Protein AF-A0A075AX79-F1 (afdb_monomer_lite)

Foldseek 3Di:
DVVVQVVCVVVVHDFDADLQHGFADQDPNFGQVLQLVLLVLQLVLLVVLLVCLVPQFDPPDPCSVVSNVVSVVSNVVSVVSNVLRRDDDVVSVVVVRPPPPWDHADVRHHIPNSVVSNVVNVVSNVVSVVVSVVRVVVVVVVVVVD

InterPro domains:
  IPR007217 Per1-like [PF04080] (2-100)
  IPR007217 Per1-like [PTHR13148] (1-99)

Structure (mmCIF, N/CA/C/O backbone):
data_AF-A0A075AX79-F1
#
_entry.id   AF-A0A075AX79-F1
#
loop_
_atom_site.group_PDB
_atom_site.id
_atom_site.type_symbol
_atom_site.label_atom_id
_atom_site.label_alt_id
_atom_site.label_comp_id
_atom_site.label_asym_id
_atom_site.label_entity_id
_atom_site.label_seq_id
_atom_site.pdbx_PDB_ins_code
_atom_site.Cartn_x
_atom_site.Cartn_y
_atom_site.Cartn_z
_atom_site.occupancy
_atom_site.B_iso_or_equiv
_atom_site.auth_seq_id
_atom_site.auth_comp_id
_atom_site.auth_asym_id
_atom_site.auth_atom_id
_atom_site.pdbx_PDB_model_num
ATOM 1 N N . MET A 1 1 ? -10.995 7.492 25.724 1.00 56.94 1 MET A N 1
ATOM 2 C CA . MET A 1 1 ? -11.926 7.014 24.680 1.00 56.94 1 MET A CA 1
ATOM 3 C C . MET A 1 1 ? -12.339 5.570 24.896 1.00 56.94 1 MET A C 1
ATOM 5 O O . MET A 1 1 ? -13.528 5.327 25.015 1.00 56.94 1 MET 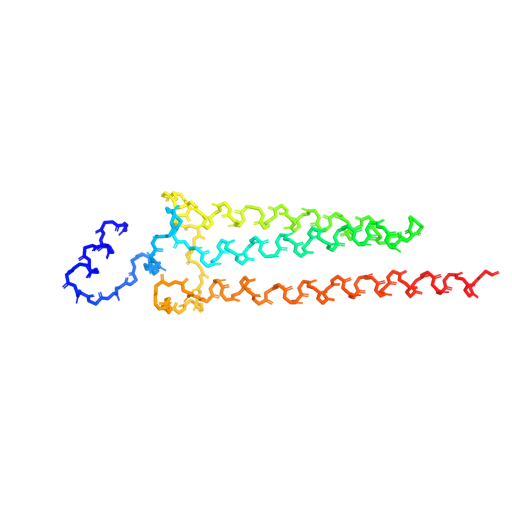A O 1
ATOM 9 N N . ILE A 1 2 ? -11.373 4.657 25.037 1.00 58.06 2 ILE A N 1
ATOM 10 C CA . ILE A 1 2 ? -11.558 3.198 25.177 1.00 58.06 2 ILE A CA 1
ATOM 11 C C . ILE A 1 2 ? -12.718 2.803 26.114 1.00 58.06 2 ILE A C 1
ATOM 13 O O . ILE A 1 2 ? -13.647 2.124 25.691 1.00 58.06 2 ILE A O 1
ATOM 17 N N . ASN A 1 3 ? -12.725 3.304 27.351 1.00 61.78 3 ASN A N 1
ATOM 18 C CA . ASN A 1 3 ? -13.752 2.934 28.334 1.00 61.78 3 ASN A CA 1
ATOM 19 C C . ASN A 1 3 ? -15.139 3.519 28.022 1.00 61.78 3 ASN A C 1
ATOM 21 O O . ASN A 1 3 ? -16.146 2.954 28.428 1.00 61.78 3 ASN A O 1
ATOM 25 N N . GLN A 1 4 ? -15.201 4.655 27.323 1.00 64.50 4 GLN A N 1
ATOM 26 C CA . GLN A 1 4 ? -16.463 5.326 27.004 1.00 64.50 4 GLN A CA 1
ATOM 27 C C . GLN A 1 4 ? -17.212 4.536 25.929 1.00 64.50 4 GLN A C 1
ATOM 29 O O . GLN A 1 4 ? -18.356 4.152 26.127 1.00 64.50 4 GLN A O 1
ATOM 34 N N . THR A 1 5 ? -16.503 4.185 24.854 1.00 66.25 5 THR A N 1
ATOM 35 C CA . THR A 1 5 ? -17.009 3.359 23.758 1.00 66.25 5 THR A CA 1
ATOM 36 C C . THR A 1 5 ? -17.556 2.019 24.235 1.00 66.25 5 THR A C 1
ATOM 38 O O . THR A 1 5 ? -18.654 1.629 23.849 1.00 66.25 5 THR A O 1
ATOM 41 N N . GLU A 1 6 ? -16.802 1.299 25.068 1.00 67.25 6 GLU A N 1
ATOM 42 C CA . GLU A 1 6 ? -17.253 0.005 25.586 1.00 67.25 6 GLU A CA 1
ATOM 43 C C . GLU A 1 6 ? -18.495 0.143 26.468 1.00 67.25 6 GLU A C 1
ATOM 45 O O . GLU A 1 6 ? -19.373 -0.720 26.436 1.00 67.25 6 GLU A O 1
ATOM 50 N N . ASN A 1 7 ? -18.590 1.228 27.237 1.00 70.50 7 ASN A N 1
ATOM 51 C CA . ASN A 1 7 ? -19.758 1.506 28.062 1.00 70.50 7 ASN A CA 1
ATOM 52 C C . ASN A 1 7 ? -20.982 1.857 27.210 1.00 70.50 7 ASN A C 1
ATOM 54 O O . ASN A 1 7 ? -22.064 1.354 27.496 1.00 70.50 7 ASN A O 1
ATOM 58 N N . ASP A 1 8 ? -20.817 2.630 26.136 1.00 74.44 8 ASP A N 1
ATOM 59 C CA . ASP A 1 8 ? -21.921 2.973 25.234 1.00 74.44 8 ASP A CA 1
ATOM 60 C C . ASP A 1 8 ? -22.440 1.761 24.467 1.00 74.44 8 ASP A C 1
ATOM 62 O O . ASP A 1 8 ? -23.652 1.578 24.358 1.00 74.44 8 ASP A O 1
ATOM 66 N N . LEU A 1 9 ? -21.535 0.889 24.008 1.00 72.19 9 LEU A N 1
ATOM 67 C CA . LEU A 1 9 ? -21.903 -0.384 23.386 1.00 72.19 9 LEU A CA 1
ATOM 68 C C . LEU A 1 9 ? -22.670 -1.284 24.363 1.00 72.19 9 LEU A C 1
ATOM 70 O O . LEU A 1 9 ? -23.660 -1.900 23.978 1.00 72.19 9 LEU A O 1
ATOM 74 N N . LYS A 1 10 ? -22.252 -1.339 25.635 1.00 76.56 10 LYS A N 1
ATOM 75 C CA . LYS A 1 10 ? -22.941 -2.119 26.680 1.00 76.56 10 LYS A CA 1
ATOM 76 C C . LYS A 1 10 ? -24.302 -1.540 27.061 1.00 76.56 10 LYS A C 1
ATOM 78 O O . LYS A 1 10 ? -25.205 -2.299 27.392 1.00 76.56 10 LYS A O 1
ATOM 83 N N . GLN A 1 11 ? -24.444 -0.217 27.040 1.00 80.38 11 GLN A N 1
ATOM 84 C CA . GLN A 1 11 ? -25.679 0.481 27.410 1.00 80.38 11 GLN A CA 1
ATOM 85 C C . GLN A 1 11 ? -26.647 0.668 26.232 1.00 80.38 11 GLN A C 1
ATOM 87 O O . GLN A 1 11 ? -27.728 1.216 26.423 1.00 80.38 11 GLN A O 1
ATOM 92 N N . ASN A 1 12 ? -26.289 0.187 25.035 1.00 75.19 12 ASN A N 1
ATOM 93 C CA . ASN A 1 12 ? -27.044 0.388 23.795 1.00 75.19 12 ASN A CA 1
ATOM 94 C C . ASN A 1 12 ? -27.284 1.881 23.483 1.00 75.19 12 ASN A C 1
ATOM 96 O O . ASN A 1 12 ? -28.308 2.265 22.912 1.00 75.19 12 ASN A O 1
ATOM 100 N N . ASN A 1 13 ? -26.331 2.727 23.886 1.00 78.56 13 ASN A N 1
ATOM 101 C CA . ASN A 1 13 ? -26.349 4.151 23.589 1.00 78.56 13 ASN A CA 1
ATOM 102 C C . ASN A 1 13 ? -25.998 4.379 22.118 1.00 78.56 13 ASN A C 1
ATOM 104 O O . ASN A 1 13 ? -25.312 3.581 21.473 1.00 78.56 13 ASN A O 1
ATOM 108 N N . ARG A 1 14 ? -26.442 5.518 21.581 1.00 76.88 14 ARG A N 1
ATOM 109 C CA . ARG A 1 14 ? -26.058 5.932 20.232 1.00 76.88 14 ARG A CA 1
ATOM 110 C C . ARG A 1 14 ? -24.539 6.099 20.170 1.00 76.88 14 ARG A C 1
ATOM 112 O O . ARG A 1 14 ? -23.941 6.734 21.030 1.00 76.88 14 ARG A O 1
ATOM 119 N N . ILE A 1 15 ? -23.921 5.540 19.136 1.00 78.88 15 ILE A N 1
ATOM 120 C CA . ILE A 1 15 ? -22.479 5.654 18.935 1.00 78.88 15 ILE A CA 1
ATOM 121 C C . ILE A 1 15 ? -22.151 7.075 18.477 1.00 78.88 15 ILE A C 1
ATOM 123 O O . ILE A 1 15 ? -22.667 7.547 17.462 1.00 78.88 15 ILE A O 1
ATOM 127 N N . HIS A 1 16 ? -21.282 7.741 19.232 1.00 74.25 16 HIS A N 1
ATOM 128 C CA . HIS A 1 16 ? -20.788 9.077 18.933 1.00 74.25 16 HIS A CA 1
ATOM 129 C C . HIS A 1 16 ? -19.314 9.035 18.532 1.00 74.25 16 HIS A C 1
ATOM 131 O O . HIS A 1 16 ? -18.553 8.162 18.952 1.00 74.25 16 HIS A O 1
ATOM 137 N N . GLN A 1 17 ? -18.914 10.010 17.722 1.00 74.81 17 GLN A N 1
ATOM 138 C CA . GLN A 1 17 ? -17.513 10.279 17.446 1.00 74.81 17 GLN A CA 1
ATOM 139 C C . GLN A 1 17 ? -16.893 10.921 18.692 1.00 74.81 17 GLN A C 1
ATOM 141 O O . GLN A 1 17 ? -17.377 11.943 19.183 1.00 74.81 17 GLN A O 1
ATOM 146 N N . TYR A 1 18 ? -15.825 10.328 19.214 1.00 71.19 18 TYR A N 1
ATOM 147 C CA . TYR A 1 18 ? -15.130 10.836 20.389 1.00 71.19 18 TYR A CA 1
ATOM 148 C C . TYR A 1 18 ? -13.865 11.543 19.950 1.00 71.19 18 TYR A C 1
ATOM 150 O O . TYR A 1 18 ? -12.997 10.927 19.344 1.00 71.19 18 TYR A O 1
ATOM 158 N N . PHE A 1 19 ? -13.767 12.841 20.245 1.00 69.62 19 PHE A N 1
ATOM 159 C CA . PHE A 1 19 ? -12.640 13.666 19.813 1.00 69.62 19 PHE A CA 1
ATOM 160 C C . PHE A 1 19 ? -12.312 13.433 18.321 1.00 69.62 19 PHE A C 1
ATOM 162 O O . PHE A 1 19 ? -11.200 13.086 17.981 1.00 69.62 19 PHE A O 1
ATOM 169 N N . GLY A 1 20 ? -13.283 13.493 17.410 1.00 67.62 20 GLY A N 1
ATOM 170 C CA . GLY A 1 20 ? -12.997 13.295 15.980 1.00 67.62 20 GLY A CA 1
ATOM 171 C C . GLY A 1 20 ? -12.641 11.862 15.542 1.00 67.62 20 GLY A C 1
ATOM 172 O O . GLY A 1 20 ? -12.462 11.649 14.349 1.00 67.62 20 GLY A O 1
ATOM 173 N N . LYS A 1 21 ? -12.615 10.866 16.440 1.00 71.31 21 LYS A N 1
ATOM 174 C CA . LYS A 1 21 ? -12.389 9.455 16.090 1.00 71.31 21 LYS A CA 1
ATOM 175 C C . LYS A 1 21 ? -13.637 8.600 16.304 1.00 71.31 21 LYS A C 1
ATOM 177 O O . LYS A 1 21 ? -14.353 8.751 17.298 1.00 71.31 21 LYS A O 1
ATOM 182 N N . TRP A 1 22 ? -13.901 7.694 15.367 1.00 77.38 22 TRP A N 1
ATOM 183 C CA . TRP A 1 22 ? -14.946 6.688 15.524 1.00 77.38 22 TRP A CA 1
ATOM 184 C C . TRP A 1 22 ? -14.455 5.485 16.341 1.00 77.38 22 TRP A C 1
ATOM 186 O O . TRP A 1 22 ? -13.280 5.120 16.276 1.00 77.38 22 TRP A O 1
ATOM 196 N N . PRO A 1 23 ? -15.335 4.844 17.124 1.00 77.75 23 PRO A N 1
ATOM 197 C CA . PRO A 1 23 ? -14.977 3.627 17.832 1.00 77.75 23 PRO A CA 1
ATOM 198 C C . PRO A 1 23 ? -14.895 2.399 16.917 1.00 77.75 23 PRO A C 1
ATOM 200 O O . PRO A 1 23 ? -15.690 2.257 15.992 1.00 77.75 23 PRO A O 1
ATOM 203 N N . PHE A 1 24 ? -13.993 1.471 17.253 1.00 81.12 24 PHE A N 1
ATOM 204 C CA . PHE A 1 24 ? -13.812 0.185 16.569 1.00 81.12 24 PHE A CA 1
ATOM 205 C C . PHE A 1 24 ? -13.846 -0.989 17.550 1.00 81.12 24 PHE A C 1
ATOM 207 O O . PHE A 1 24 ? -13.523 -0.832 18.733 1.00 81.12 24 PHE A O 1
ATOM 214 N N . TYR A 1 25 ? -14.188 -2.179 17.047 1.00 82.31 25 TYR A N 1
ATOM 215 C CA . TYR A 1 25 ? -14.000 -3.423 17.790 1.00 82.31 25 TYR A CA 1
ATOM 216 C C . TYR A 1 25 ? -12.523 -3.812 17.855 1.00 82.31 25 TYR A C 1
ATOM 218 O O . TYR A 1 25 ? -11.844 -3.901 16.833 1.00 82.31 25 TYR A O 1
ATOM 226 N N . ARG A 1 26 ? -12.046 -4.148 19.060 1.00 81.75 26 ARG A N 1
ATOM 227 C CA . ARG A 1 26 ? -10.708 -4.721 19.228 1.00 81.75 26 ARG A CA 1
ATOM 228 C C . ARG A 1 26 ? -10.696 -6.184 18.820 1.00 81.75 26 ARG A C 1
ATOM 230 O O . ARG A 1 26 ? -11.384 -7.008 19.418 1.00 81.75 26 ARG A O 1
ATOM 237 N N . ILE A 1 27 ? -9.836 -6.519 17.868 1.00 84.19 27 ILE A N 1
ATOM 238 C CA . ILE A 1 27 ? -9.588 -7.897 17.442 1.00 84.19 27 ILE A CA 1
ATOM 239 C C . ILE A 1 27 ? -8.117 -8.207 17.725 1.00 84.19 27 ILE A C 1
ATOM 241 O O . ILE A 1 27 ? -7.225 -7.510 17.250 1.00 84.19 27 ILE A O 1
ATOM 245 N N . PHE A 1 28 ? -7.852 -9.215 18.563 1.00 84.69 28 PHE A N 1
ATOM 246 C CA . PHE A 1 28 ? -6.501 -9.557 19.050 1.00 84.69 28 PHE A CA 1
ATOM 247 C C . PHE A 1 28 ? -5.735 -8.372 19.678 1.00 84.69 28 PHE A C 1
ATOM 249 O O . PHE A 1 28 ? -4.514 -8.284 19.581 1.00 84.69 28 PHE A O 1
ATOM 256 N N . GLY A 1 29 ? -6.454 -7.439 20.312 1.00 80.56 29 GLY A N 1
ATOM 257 C CA . GLY A 1 29 ? -5.880 -6.228 20.911 1.00 80.56 29 GLY A CA 1
ATOM 258 C C . GLY A 1 29 ? -5.636 -5.072 19.932 1.00 80.56 29 GLY A C 1
ATOM 259 O O . GLY A 1 29 ? -5.314 -3.973 20.383 1.00 80.56 29 GLY A O 1
ATOM 260 N N . MET A 1 30 ? -5.847 -5.284 18.629 1.00 84.12 30 MET A N 1
ATOM 261 C CA . MET A 1 30 ? -5.726 -4.261 17.588 1.00 84.12 30 MET A CA 1
ATOM 262 C C . MET A 1 30 ? -7.045 -3.517 17.412 1.00 84.12 30 MET A C 1
ATOM 264 O O . MET A 1 30 ? -8.096 -4.147 17.308 1.00 84.12 30 MET A O 1
ATOM 268 N N . GLN A 1 31 ? -6.977 -2.189 17.372 1.00 77.19 31 GLN A N 1
ATOM 269 C CA . GLN A 1 31 ? -8.148 -1.322 17.242 1.00 77.19 31 GLN A CA 1
ATOM 270 C C . GLN A 1 31 ? -8.649 -1.253 15.800 1.00 77.19 31 GLN A C 1
ATOM 272 O O . GLN A 1 31 ? -9.837 -1.406 15.560 1.00 77.19 31 GLN A O 1
ATOM 277 N N . GLU A 1 32 ? -7.749 -1.086 14.833 1.00 85.44 32 GLU A N 1
ATOM 278 C CA . GLU A 1 32 ? -8.099 -0.955 13.415 1.00 85.44 32 GLU A CA 1
ATOM 279 C C . GLU A 1 32 ? -7.653 -2.190 12.641 1.00 85.44 32 GLU A C 1
ATOM 281 O O . GLU A 1 32 ? -6.786 -2.156 11.766 1.00 85.44 32 GLU A O 1
ATOM 286 N N . PHE A 1 33 ? -8.237 -3.329 13.006 1.00 90.12 33 PHE A N 1
ATOM 287 C CA . PHE A 1 33 ? -7.828 -4.629 12.483 1.00 90.12 33 PHE A CA 1
ATOM 288 C C . PHE A 1 33 ? -7.875 -4.710 10.948 1.00 90.12 33 PHE A C 1
ATOM 290 O O . PHE A 1 33 ? -6.963 -5.268 10.336 1.00 90.12 33 PHE A O 1
ATOM 297 N N . ALA A 1 34 ? -8.891 -4.117 10.311 1.00 91.25 34 ALA A N 1
ATOM 298 C CA . ALA A 1 34 ? -8.984 -4.065 8.853 1.00 91.25 34 ALA A CA 1
ATOM 299 C C . ALA A 1 34 ? -7.816 -3.275 8.235 1.00 91.25 34 ALA A C 1
ATOM 301 O O . ALA A 1 34 ? -7.139 -3.786 7.342 1.00 91.25 34 ALA A O 1
ATOM 302 N N . SER A 1 35 ? -7.515 -2.081 8.759 1.00 91.81 35 SER A N 1
ATOM 303 C CA . SER A 1 35 ? -6.367 -1.271 8.330 1.00 91.81 35 SER A CA 1
ATOM 304 C C . SER A 1 35 ? -5.050 -2.032 8.488 1.00 91.81 35 SER A C 1
ATOM 306 O O . SER A 1 35 ? -4.247 -2.044 7.562 1.00 91.81 35 SER A O 1
ATOM 308 N N . VAL A 1 36 ? -4.852 -2.759 9.595 1.00 92.69 36 VAL A N 1
ATOM 309 C CA . VAL A 1 36 ? -3.667 -3.617 9.793 1.00 92.69 36 VAL A CA 1
ATOM 310 C C . VAL A 1 36 ? -3.535 -4.659 8.680 1.00 92.69 36 VAL A C 1
ATOM 312 O O . VAL A 1 36 ? -2.469 -4.781 8.071 1.00 92.69 36 VAL A O 1
ATOM 315 N N . LEU A 1 37 ? -4.604 -5.409 8.393 1.00 95.69 37 LEU A N 1
ATOM 316 C CA . LEU A 1 37 ? -4.584 -6.448 7.361 1.00 95.69 37 LEU A CA 1
ATOM 317 C C . LEU A 1 37 ? -4.278 -5.871 5.974 1.00 95.69 37 LEU A C 1
ATOM 319 O O . LEU A 1 37 ? -3.482 -6.445 5.226 1.00 95.69 37 LEU A O 1
ATOM 323 N N . PHE A 1 38 ? -4.875 -4.732 5.627 1.00 96.31 38 PHE A N 1
ATOM 324 C CA . PHE A 1 38 ? -4.664 -4.104 4.325 1.00 96.31 38 PHE A CA 1
ATOM 325 C C . PHE A 1 38 ? -3.282 -3.445 4.200 1.00 96.31 38 PHE A C 1
ATOM 327 O O . PHE A 1 38 ? -2.666 -3.533 3.132 1.00 96.31 38 PHE A O 1
ATOM 334 N N . SER A 1 39 ? -2.723 -2.886 5.277 1.00 95.75 39 SER A N 1
ATOM 335 C CA . SER A 1 39 ? -1.331 -2.410 5.307 1.00 95.75 39 SER A CA 1
ATOM 336 C C . SER A 1 39 ? -0.334 -3.555 5.108 1.00 95.75 39 SER A C 1
ATOM 338 O O . SER A 1 39 ? 0.604 -3.425 4.316 1.00 95.75 39 SER A O 1
ATOM 340 N N . ILE A 1 40 ? -0.568 -4.717 5.733 1.00 97.62 40 ILE A N 1
ATOM 341 C CA . ILE A 1 40 ? 0.215 -5.938 5.475 1.00 97.62 40 ILE A CA 1
ATOM 342 C C . ILE A 1 40 ? 0.064 -6.372 4.011 1.00 97.62 40 ILE A C 1
ATOM 344 O O . ILE A 1 40 ? 1.053 -6.715 3.361 1.00 97.62 40 ILE A O 1
ATOM 348 N N . GLY A 1 41 ? -1.151 -6.317 3.459 1.00 98.00 41 GLY A N 1
ATOM 349 C CA . GLY A 1 41 ? -1.404 -6.590 2.044 1.00 98.00 41 GLY A CA 1
ATOM 350 C C . GLY A 1 41 ? -0.549 -5.721 1.116 1.00 98.00 41 GLY A C 1
ATOM 351 O O . GLY A 1 41 ? 0.132 -6.247 0.232 1.00 98.00 41 GLY A O 1
ATOM 352 N N . ASN A 1 42 ? -0.502 -4.408 1.357 1.00 98.19 42 ASN A N 1
ATOM 353 C CA . ASN A 1 42 ? 0.360 -3.491 0.606 1.00 98.19 42 ASN A CA 1
ATOM 354 C C . ASN A 1 42 ? 1.849 -3.836 0.766 1.00 98.19 42 ASN A C 1
ATOM 356 O O . ASN A 1 42 ? 2.573 -3.901 -0.232 1.00 98.19 42 ASN A O 1
ATOM 360 N N . LEU A 1 43 ? 2.307 -4.132 1.989 1.00 98.25 43 LEU A N 1
ATOM 361 C CA . LEU A 1 43 ? 3.685 -4.560 2.250 1.00 98.25 43 LEU A CA 1
ATOM 362 C C . LEU A 1 43 ? 4.066 -5.792 1.414 1.00 98.25 43 LEU A C 1
ATOM 364 O O . LEU A 1 43 ? 5.138 -5.814 0.804 1.00 98.25 43 LEU A O 1
ATOM 368 N N . ILE A 1 44 ? 3.184 -6.793 1.335 1.00 98.50 44 ILE A N 1
ATOM 369 C CA . ILE A 1 44 ? 3.409 -8.008 0.541 1.00 98.50 44 ILE A CA 1
ATOM 370 C C . ILE A 1 44 ? 3.534 -7.669 -0.947 1.00 98.50 44 ILE A C 1
ATOM 372 O O . ILE A 1 44 ? 4.443 -8.174 -1.611 1.00 98.50 44 ILE A O 1
ATOM 376 N N . VAL A 1 45 ? 2.655 -6.823 -1.494 1.00 98.19 45 VAL A N 1
ATOM 377 C CA . VAL A 1 45 ? 2.727 -6.449 -2.916 1.00 98.19 45 VAL A CA 1
ATOM 378 C C . VAL A 1 45 ? 4.016 -5.682 -3.217 1.00 98.19 45 VAL A C 1
ATOM 380 O O . VAL A 1 45 ? 4.682 -6.003 -4.202 1.00 98.19 45 VAL A O 1
ATOM 383 N N . HIS A 1 46 ? 4.431 -4.748 -2.357 1.00 98.38 46 HIS A N 1
ATOM 384 C CA . HIS A 1 46 ? 5.708 -4.047 -2.518 1.00 98.38 46 HIS A CA 1
ATOM 385 C C . HIS A 1 46 ? 6.916 -4.978 -2.419 1.00 98.38 46 HIS A C 1
ATOM 387 O O . HIS A 1 46 ? 7.828 -4.887 -3.243 1.00 98.38 46 HIS A O 1
ATOM 393 N N . TYR A 1 47 ? 6.906 -5.918 -1.473 1.00 98.50 47 TYR A N 1
ATOM 394 C CA . TYR A 1 47 ? 7.952 -6.928 -1.352 1.00 98.50 47 TYR A CA 1
ATOM 395 C C . TYR A 1 47 ? 8.055 -7.792 -2.618 1.00 98.50 47 TYR A C 1
ATOM 397 O O . TYR A 1 47 ? 9.136 -7.942 -3.191 1.00 98.50 47 TYR A O 1
ATOM 405 N N . ARG A 1 48 ? 6.926 -8.309 -3.121 1.00 98.44 48 ARG A N 1
ATOM 406 C CA . ARG A 1 48 ? 6.891 -9.091 -4.369 1.00 98.44 48 ARG A CA 1
ATOM 407 C C . ARG A 1 48 ? 7.364 -8.258 -5.560 1.00 98.44 48 ARG A C 1
ATOM 409 O O . ARG A 1 48 ? 8.189 -8.728 -6.341 1.00 98.44 48 ARG A O 1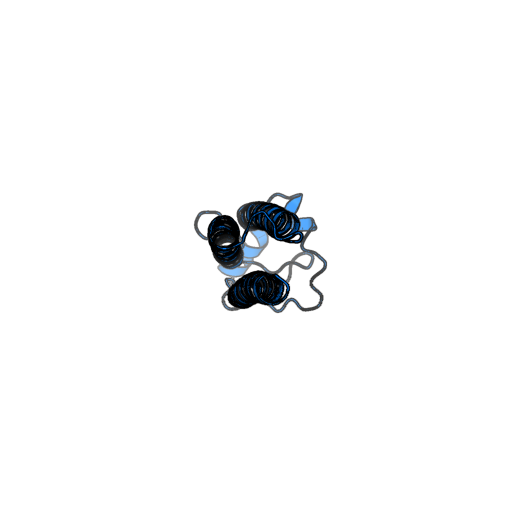
ATOM 416 N N . GLY A 1 49 ? 6.889 -7.020 -5.671 1.00 97.88 49 GLY A N 1
ATOM 417 C CA . GLY A 1 49 ? 7.305 -6.072 -6.700 1.00 97.88 49 GLY A CA 1
ATOM 418 C C . GLY A 1 49 ? 8.813 -5.821 -6.687 1.00 97.88 49 GLY A C 1
ATOM 419 O O . GLY A 1 49 ? 9.459 -5.917 -7.729 1.00 97.88 49 GLY A O 1
ATOM 420 N N . PHE A 1 50 ? 9.402 -5.607 -5.508 1.00 98.25 50 PHE A N 1
ATOM 421 C CA . PHE A 1 50 ? 10.847 -5.454 -5.332 1.00 98.25 50 PHE A CA 1
ATOM 422 C C . PHE A 1 50 ? 11.629 -6.670 -5.846 1.00 98.25 50 PHE A C 1
ATOM 424 O O . PHE A 1 50 ? 12.578 -6.509 -6.617 1.00 98.25 50 PHE A O 1
ATOM 431 N N . ILE A 1 51 ? 11.224 -7.889 -5.468 1.00 98.38 51 ILE A N 1
ATOM 432 C CA . ILE A 1 51 ? 11.884 -9.125 -5.918 1.00 98.38 51 ILE A CA 1
ATOM 433 C C . ILE A 1 51 ? 11.822 -9.256 -7.446 1.00 98.38 51 ILE A C 1
ATOM 435 O O . ILE A 1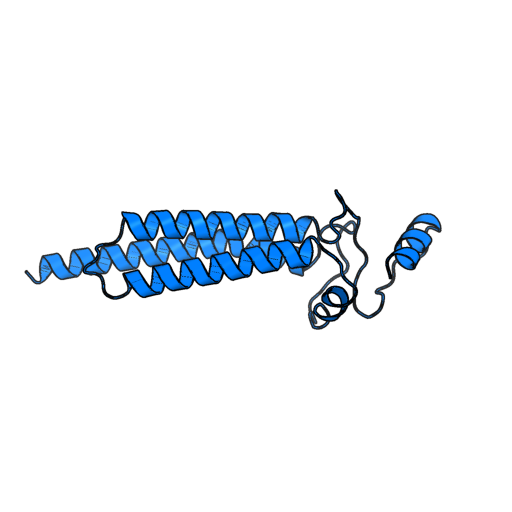 51 ? 12.830 -9.580 -8.085 1.00 98.38 51 ILE A O 1
ATOM 439 N N . ILE A 1 52 ? 10.669 -8.957 -8.051 1.00 97.31 52 ILE A N 1
ATOM 440 C CA . ILE A 1 52 ? 10.485 -9.061 -9.503 1.00 97.31 52 ILE A CA 1
ATOM 441 C C . ILE A 1 52 ? 11.300 -7.987 -10.237 1.00 97.31 52 ILE A C 1
ATOM 443 O O . ILE A 1 52 ? 11.997 -8.316 -11.195 1.00 97.31 52 ILE A O 1
ATOM 447 N N . LEU A 1 53 ? 11.297 -6.729 -9.784 1.00 97.00 53 LEU A N 1
ATOM 448 C CA . LEU A 1 53 ? 12.124 -5.667 -10.380 1.00 97.00 53 LEU A CA 1
ATOM 449 C C . LEU A 1 53 ? 13.617 -5.991 -10.280 1.00 97.00 53 LEU A C 1
ATOM 451 O O . LEU A 1 53 ? 14.366 -5.835 -11.249 1.00 97.00 53 LEU A O 1
ATOM 455 N N . ARG A 1 54 ? 14.059 -6.476 -9.113 1.00 97.06 54 ARG A N 1
ATOM 456 C CA . ARG A 1 54 ? 15.462 -6.819 -8.863 1.00 97.06 54 ARG A CA 1
ATOM 457 C C . ARG A 1 54 ? 15.956 -7.908 -9.814 1.00 97.06 54 ARG A C 1
ATOM 459 O O . ARG A 1 54 ? 17.077 -7.785 -10.311 1.00 97.06 54 ARG A O 1
ATOM 466 N N . SER A 1 55 ? 15.133 -8.927 -10.061 1.00 95.94 55 SER A N 1
ATOM 467 C CA . SER A 1 55 ? 15.465 -10.091 -10.895 1.00 95.94 55 SER A CA 1
ATOM 468 C C . SER A 1 55 ? 15.243 -9.867 -12.394 1.00 95.94 55 SER A C 1
ATOM 470 O O . SER A 1 55 ? 16.030 -10.353 -13.198 1.00 95.94 55 SER A O 1
ATOM 472 N N . SER A 1 56 ? 14.208 -9.118 -12.781 1.00 93.62 56 SER A N 1
ATOM 473 C CA . SER A 1 56 ? 13.780 -9.014 -14.185 1.00 93.62 56 SER A CA 1
ATOM 474 C C . SER A 1 56 ? 14.437 -7.868 -14.954 1.00 93.62 56 SER A C 1
ATOM 476 O O . SER A 1 56 ? 14.517 -7.921 -16.180 1.00 93.62 56 SER A O 1
ATOM 478 N N . MET A 1 57 ? 14.874 -6.805 -14.272 1.00 93.31 57 MET A N 1
ATOM 479 C CA . MET A 1 57 ? 15.418 -5.618 -14.939 1.00 93.31 57 MET A CA 1
ATOM 480 C C . MET A 1 57 ? 16.939 -5.688 -15.078 1.00 93.31 57 MET A C 1
ATOM 482 O O . MET A 1 57 ? 17.649 -6.065 -14.143 1.00 93.31 57 MET A O 1
ATOM 486 N N . SER A 1 58 ? 17.459 -5.242 -16.222 1.00 90.88 58 SER A N 1
ATOM 487 C CA . SER A 1 58 ? 18.904 -5.144 -16.456 1.00 90.88 58 SER A CA 1
ATOM 488 C C . SER A 1 58 ? 19.570 -4.151 -15.498 1.00 90.88 58 SER A C 1
ATOM 490 O O . SER A 1 58 ? 19.059 -3.056 -15.281 1.00 90.88 58 SER A O 1
ATOM 492 N N . ASN A 1 59 ? 20.759 -4.485 -14.984 1.00 90.56 59 ASN A N 1
ATOM 493 C CA . ASN A 1 59 ? 21.574 -3.557 -14.182 1.00 90.56 59 ASN A CA 1
ATOM 494 C C . ASN A 1 59 ? 22.092 -2.357 -14.992 1.00 90.56 59 ASN A C 1
ATOM 496 O O . ASN A 1 59 ? 22.523 -1.371 -14.409 1.00 90.56 59 ASN A O 1
ATOM 500 N N . ARG A 1 60 ? 22.034 -2.418 -16.330 1.00 88.38 60 ARG A N 1
ATOM 501 C CA . ARG A 1 60 ? 22.372 -1.286 -17.209 1.00 88.38 60 ARG A CA 1
ATOM 502 C C . ARG A 1 60 ? 21.231 -0.276 -17.340 1.00 88.38 60 ARG A C 1
ATOM 504 O O . ARG A 1 60 ? 21.422 0.769 -17.965 1.00 88.38 60 ARG A O 1
ATOM 511 N N . TYR A 1 61 ? 20.043 -0.608 -16.830 1.00 93.31 61 TYR A N 1
ATOM 512 C CA . TYR A 1 61 ? 18.899 0.285 -16.873 1.00 93.31 61 TYR A CA 1
ATOM 513 C C . TYR A 1 61 ? 19.000 1.335 -15.768 1.00 93.31 61 TYR A C 1
ATOM 515 O O . TYR A 1 61 ? 19.003 1.004 -14.583 1.00 93.31 61 TYR A O 1
ATOM 523 N N . TYR A 1 62 ? 19.072 2.601 -16.168 1.00 93.62 62 TYR A N 1
ATOM 524 C CA . TYR A 1 62 ? 19.394 3.710 -15.274 1.00 93.62 62 TYR A CA 1
ATOM 525 C C . TYR A 1 62 ? 18.335 3.960 -14.185 1.00 93.62 62 TYR A C 1
ATOM 527 O O . TYR A 1 62 ? 18.703 4.360 -13.084 1.00 93.62 62 TYR A O 1
ATOM 535 N N . MET A 1 63 ? 17.050 3.655 -14.435 1.00 95.94 63 MET A N 1
ATOM 536 C CA . MET A 1 63 ? 15.989 3.822 -13.425 1.00 95.94 63 MET A CA 1
ATOM 537 C C . MET A 1 63 ? 15.848 2.652 -12.448 1.00 95.94 63 MET A C 1
ATOM 539 O O . MET A 1 63 ? 15.187 2.795 -11.419 1.00 95.94 63 MET A O 1
ATOM 543 N N . LYS A 1 64 ? 16.498 1.505 -12.700 1.00 95.94 64 LYS A N 1
ATOM 544 C CA . LYS A 1 64 ? 16.437 0.342 -11.799 1.00 95.94 64 LYS A CA 1
ATOM 545 C C . LYS A 1 64 ? 16.735 0.697 -10.328 1.00 95.94 64 LYS A C 1
ATOM 547 O O . LYS A 1 64 ? 15.922 0.321 -9.483 1.00 95.94 64 LYS A O 1
ATOM 552 N N . PRO A 1 65 ? 17.835 1.397 -9.974 1.00 97.25 65 PRO A N 1
ATOM 553 C CA . PRO A 1 65 ? 18.104 1.749 -8.578 1.00 97.25 65 PRO A CA 1
ATOM 554 C C . PRO A 1 65 ? 16.994 2.604 -7.954 1.00 97.25 65 PRO A C 1
ATOM 556 O O . PRO A 1 65 ? 16.599 2.334 -6.823 1.00 97.25 65 PRO A O 1
ATOM 559 N N . PHE A 1 66 ? 16.427 3.560 -8.693 1.00 96.94 66 PHE A N 1
ATOM 560 C CA . PHE A 1 66 ? 15.334 4.405 -8.203 1.00 96.94 66 PHE A CA 1
ATOM 561 C C . PHE A 1 66 ? 14.075 3.588 -7.899 1.00 96.94 66 PHE A C 1
ATOM 563 O O . PHE A 1 66 ? 13.462 3.770 -6.849 1.00 96.94 66 PHE A O 1
ATOM 570 N N . TYR A 1 67 ? 13.721 2.629 -8.757 1.00 97.50 67 TYR A N 1
ATOM 571 C CA . TYR A 1 67 ? 12.562 1.762 -8.522 1.00 97.50 67 TYR A CA 1
ATOM 572 C C . TYR A 1 67 ? 12.755 0.841 -7.313 1.00 97.50 67 TYR A C 1
ATOM 574 O O . TYR A 1 67 ? 11.810 0.606 -6.552 1.00 97.50 67 TYR A O 1
ATOM 582 N N . LEU A 1 68 ? 13.977 0.343 -7.102 1.00 97.94 68 LEU A N 1
ATOM 583 C CA . LEU A 1 68 ? 14.308 -0.478 -5.939 1.00 97.94 68 LEU A CA 1
ATOM 584 C C . LEU A 1 68 ? 14.274 0.339 -4.643 1.00 97.94 68 LEU A C 1
ATOM 586 O O . LEU A 1 68 ? 13.643 -0.098 -3.684 1.00 97.94 68 LEU A O 1
ATOM 590 N N . VAL A 1 69 ? 14.877 1.532 -4.625 1.00 98.12 69 VAL A N 1
ATOM 591 C CA . VAL A 1 69 ? 14.840 2.436 -3.462 1.00 98.12 69 VAL A CA 1
ATOM 592 C C . VAL A 1 69 ? 13.404 2.843 -3.143 1.00 98.12 69 VAL A C 1
ATOM 594 O O . VAL A 1 69 ? 12.980 2.705 -1.999 1.00 98.12 69 VAL A O 1
ATOM 597 N N . ASN A 1 70 ? 12.619 3.243 -4.147 1.00 97.62 70 ASN A N 1
ATOM 598 C CA . ASN A 1 70 ? 11.207 3.568 -3.956 1.00 97.62 70 ASN A CA 1
ATOM 599 C C . ASN A 1 70 ? 10.426 2.386 -3.358 1.00 97.62 70 ASN A C 1
ATOM 601 O O . ASN A 1 70 ? 9.616 2.574 -2.454 1.00 97.62 70 ASN A O 1
ATOM 605 N N . SER A 1 71 ? 10.691 1.159 -3.814 1.00 97.81 71 SER A N 1
ATOM 606 C CA . SER A 1 71 ? 10.047 -0.038 -3.259 1.00 97.81 71 SER A CA 1
ATOM 607 C C . SER A 1 71 ? 10.400 -0.255 -1.785 1.00 97.81 71 SER A C 1
ATOM 609 O O . SER A 1 71 ? 9.511 -0.556 -0.995 1.00 97.81 71 SER A O 1
ATOM 611 N N . LEU A 1 72 ? 11.664 -0.057 -1.395 1.00 98.38 72 LEU A N 1
ATOM 612 C CA . LEU A 1 72 ? 12.104 -0.186 -0.001 1.00 98.38 72 LEU A CA 1
ATOM 613 C C . LEU A 1 72 ? 11.504 0.896 0.905 1.00 98.38 72 LEU A C 1
ATOM 615 O O . LEU A 1 72 ? 11.079 0.588 2.017 1.00 98.38 72 LEU A O 1
ATOM 619 N N . LEU A 1 73 ? 11.427 2.141 0.426 1.00 98.00 73 LEU A N 1
ATOM 620 C CA . LEU A 1 73 ? 10.776 3.237 1.151 1.00 98.00 73 LEU A CA 1
ATOM 621 C C . LEU A 1 73 ? 9.291 2.944 1.375 1.00 98.00 73 LEU A C 1
ATOM 623 O O . LEU A 1 73 ? 8.805 3.067 2.496 1.00 98.00 73 LEU A O 1
ATOM 627 N N . ASN A 1 74 ? 8.590 2.469 0.342 1.00 97.56 74 ASN A N 1
ATOM 628 C CA . ASN A 1 74 ? 7.192 2.067 0.476 1.00 97.56 74 ASN A CA 1
ATOM 629 C C . ASN A 1 74 ? 7.031 0.898 1.456 1.00 97.56 74 ASN A C 1
ATOM 631 O O . ASN A 1 74 ? 6.175 0.962 2.331 1.00 97.56 74 ASN A O 1
ATOM 635 N N . MET A 1 75 ? 7.876 -0.138 1.385 1.00 98.19 75 MET A N 1
ATOM 636 C CA . MET A 1 75 ? 7.858 -1.223 2.376 1.00 98.19 75 MET A CA 1
ATOM 637 C C . MET A 1 75 ? 8.029 -0.692 3.806 1.00 98.19 75 MET A C 1
ATOM 639 O O . MET A 1 75 ? 7.306 -1.118 4.702 1.00 98.19 75 MET A O 1
ATOM 643 N N . ASN A 1 76 ? 8.947 0.255 4.027 1.00 97.06 76 ASN A N 1
ATOM 644 C CA . ASN A 1 76 ? 9.137 0.868 5.340 1.00 97.06 76 ASN A CA 1
ATOM 645 C C . ASN A 1 76 ? 7.884 1.634 5.801 1.00 97.06 76 ASN A C 1
ATOM 647 O O . ASN A 1 76 ? 7.436 1.433 6.928 1.00 97.06 76 ASN A O 1
ATOM 651 N N . CYS A 1 77 ? 7.270 2.428 4.919 1.00 94.94 77 CYS A N 1
ATOM 652 C CA . CYS A 1 77 ? 5.999 3.104 5.195 1.00 94.94 77 CYS A CA 1
ATOM 653 C C . CYS A 1 77 ? 4.891 2.121 5.595 1.00 94.94 77 CYS A C 1
ATOM 655 O O . CYS A 1 77 ? 4.216 2.346 6.597 1.00 94.94 77 CYS A O 1
ATOM 657 N N . TRP A 1 78 ? 4.719 1.015 4.867 1.00 96.12 78 TRP A N 1
ATOM 658 C CA . TRP A 1 78 ? 3.665 0.038 5.160 1.00 96.12 78 TRP A CA 1
ATOM 659 C C . TRP A 1 78 ? 3.910 -0.752 6.450 1.00 96.12 78 TRP A C 1
ATOM 661 O O . TRP A 1 78 ? 2.954 -1.083 7.152 1.00 96.12 78 TRP A O 1
ATOM 671 N N . VAL A 1 79 ? 5.174 -0.988 6.823 1.00 94.81 79 VAL A N 1
ATOM 672 C CA . VAL A 1 79 ? 5.526 -1.522 8.150 1.00 94.81 79 VAL A CA 1
ATOM 673 C C . VAL A 1 79 ? 5.097 -0.550 9.249 1.00 94.81 79 VAL A C 1
ATOM 675 O O . VAL A 1 79 ? 4.407 -0.955 10.184 1.00 94.81 79 VAL A O 1
ATOM 678 N N . TRP A 1 80 ? 5.443 0.734 9.127 1.00 90.75 80 TRP A N 1
ATOM 679 C CA . TRP A 1 80 ? 5.045 1.738 10.116 1.00 90.75 80 TRP A CA 1
ATOM 680 C C . TRP A 1 80 ? 3.532 1.936 10.179 1.00 90.75 80 TRP A C 1
ATOM 682 O O . TRP A 1 80 ? 2.990 2.042 11.275 1.00 90.75 80 TRP A O 1
ATOM 692 N N . SER A 1 81 ? 2.842 1.898 9.037 1.00 90.06 81 SER A N 1
ATOM 693 C CA . SER A 1 81 ? 1.377 1.915 8.975 1.00 90.06 81 SER A CA 1
ATOM 694 C C . SER A 1 81 ? 0.769 0.714 9.708 1.00 90.06 81 SER A C 1
ATOM 696 O O . SER A 1 81 ? -0.129 0.889 10.526 1.00 90.06 81 SER A O 1
ATOM 698 N N . THR A 1 82 ? 1.310 -0.492 9.503 1.00 91.25 82 THR A N 1
ATOM 699 C CA . THR A 1 82 ? 0.867 -1.705 10.213 1.00 91.25 82 THR A CA 1
ATOM 700 C C . THR A 1 82 ? 1.021 -1.545 11.728 1.00 91.25 82 THR A C 1
ATOM 702 O O . THR A 1 82 ? 0.091 -1.832 12.476 1.00 91.25 82 THR A O 1
ATOM 705 N N . ILE A 1 83 ? 2.175 -1.051 12.192 1.00 89.81 83 ILE A N 1
ATOM 706 C CA . ILE A 1 83 ? 2.444 -0.830 13.623 1.00 89.81 83 ILE A CA 1
ATOM 707 C C . ILE A 1 83 ? 1.499 0.227 14.204 1.00 89.81 83 ILE A C 1
ATOM 709 O O . ILE A 1 83 ? 0.985 0.045 15.308 1.00 89.81 83 ILE A O 1
ATOM 713 N N . PHE A 1 84 ? 1.272 1.316 13.468 1.00 85.81 84 PHE A N 1
ATOM 714 C CA . PHE A 1 84 ? 0.400 2.411 13.882 1.00 85.81 84 PHE A CA 1
ATOM 715 C C . PHE A 1 84 ? -1.042 1.933 14.092 1.00 85.81 84 PHE A C 1
ATOM 717 O O . PHE A 1 84 ? -1.594 2.147 15.167 1.00 85.81 84 PHE A O 1
ATOM 724 N N . HIS A 1 85 ? -1.608 1.200 13.129 1.00 86.50 85 HIS A N 1
ATOM 725 C CA . HIS A 1 85 ? -2.980 0.683 13.217 1.00 86.50 85 HIS A CA 1
ATOM 726 C C . HIS A 1 85 ? -3.126 -0.507 14.182 1.00 86.50 85 HIS A C 1
ATOM 728 O O . HIS A 1 85 ? -4.211 -0.768 14.707 1.00 86.50 85 HIS A O 1
ATOM 734 N N . ALA A 1 86 ? -2.033 -1.225 14.462 1.00 86.12 86 ALA A N 1
ATOM 735 C CA . ALA A 1 86 ? -2.035 -2.320 15.427 1.00 86.12 86 ALA A CA 1
ATOM 736 C C . ALA A 1 86 ? -2.022 -1.831 16.882 1.00 86.12 86 ALA A C 1
ATOM 738 O O . ALA A 1 86 ? -2.538 -2.528 17.758 1.00 86.12 86 ALA A O 1
ATOM 739 N N . ARG A 1 87 ? -1.430 -0.660 17.167 1.00 77.00 87 ARG A N 1
ATOM 740 C CA . ARG A 1 87 ? -1.241 -0.175 18.540 1.00 77.00 87 ARG A CA 1
ATOM 741 C C . ARG A 1 87 ? -1.774 1.242 18.747 1.00 77.00 87 ARG A C 1
ATOM 743 O O . ARG A 1 87 ? -1.080 2.234 18.517 1.00 77.00 87 ARG A O 1
ATOM 750 N N . ASP A 1 88 ? -2.949 1.312 19.363 1.00 62.06 88 ASP A N 1
ATOM 751 C CA . ASP A 1 88 ? -3.430 2.528 20.016 1.00 62.06 88 ASP A CA 1
ATOM 752 C C . ASP A 1 88 ? -2.521 2.876 21.198 1.00 62.06 88 ASP A C 1
ATOM 754 O O . ASP A 1 88 ? -2.509 2.212 22.236 1.00 62.06 88 ASP A O 1
ATOM 758 N N . THR A 1 89 ? -1.760 3.951 21.068 1.00 62.47 89 THR A N 1
ATOM 759 C CA . THR A 1 89 ? -1.142 4.647 22.192 1.00 62.47 89 THR A CA 1
ATOM 760 C C . THR A 1 89 ? -1.764 6.040 22.278 1.00 62.47 89 THR A C 1
ATOM 762 O O . THR A 1 89 ? -2.152 6.592 21.248 1.00 62.47 89 THR A O 1
ATOM 765 N N . PRO A 1 90 ? -1.806 6.687 23.456 1.00 57.47 90 PRO A N 1
ATOM 766 C CA . PRO A 1 90 ? -2.358 8.042 23.582 1.00 57.47 90 PRO A CA 1
ATOM 767 C C . PRO A 1 90 ? -1.691 9.086 22.665 1.00 57.47 90 PRO A C 1
ATOM 769 O O . PRO A 1 90 ? -2.267 10.137 22.387 1.00 57.47 90 PRO A O 1
ATOM 772 N N . ARG A 1 91 ? -0.460 8.816 22.198 1.00 49.03 91 ARG A N 1
ATOM 773 C CA . ARG A 1 91 ? 0.246 9.639 21.204 1.00 49.03 91 ARG A CA 1
ATOM 774 C C . ARG A 1 91 ? -0.186 9.334 19.765 1.00 49.03 91 ARG A C 1
ATOM 776 O O . ARG A 1 91 ? -0.204 10.256 18.961 1.00 49.03 91 ARG A O 1
ATOM 783 N N . THR A 1 92 ? -0.536 8.086 19.444 1.00 57.69 92 THR A N 1
ATOM 784 C CA . THR A 1 92 ? -0.979 7.677 18.100 1.00 57.69 92 THR A CA 1
ATOM 785 C C . THR A 1 92 ? -2.466 7.933 17.859 1.00 57.69 92 THR A C 1
ATOM 787 O O . THR A 1 92 ? -2.813 8.269 16.734 1.00 57.69 92 THR A O 1
ATOM 790 N N . GLU A 1 93 ? -3.309 7.945 18.903 1.00 58.44 93 GLU A N 1
ATOM 791 C CA . GLU A 1 93 ? -4.719 8.374 18.798 1.00 58.44 93 GLU A CA 1
ATOM 792 C C . GLU A 1 93 ? -4.846 9.778 18.180 1.00 58.44 93 GLU A C 1
ATOM 794 O O . GLU A 1 93 ? -5.735 10.004 17.374 1.00 58.44 93 GLU A O 1
ATOM 799 N N . ARG A 1 94 ? -3.947 10.718 18.516 1.00 55.22 94 ARG A N 1
ATOM 800 C CA . ARG A 1 94 ? -4.032 12.136 18.105 1.00 55.22 94 ARG A CA 1
ATOM 801 C C . ARG A 1 94 ? -3.535 12.444 16.692 1.00 55.22 94 ARG A C 1
ATOM 803 O O . ARG A 1 94 ? -3.762 13.550 16.214 1.00 55.22 94 ARG A O 1
ATOM 810 N N . MET A 1 95 ? -2.844 11.513 16.035 1.00 55.31 95 MET A N 1
ATOM 811 C CA . MET A 1 95 ? -2.320 11.735 14.676 1.00 55.31 95 MET A CA 1
ATOM 812 C C . MET A 1 95 ? -3.338 11.392 13.582 1.00 55.31 95 MET A C 1
ATOM 814 O O . MET A 1 95 ? -3.093 11.665 12.414 1.00 55.31 95 MET A O 1
ATOM 818 N N . ASP A 1 96 ? -4.495 10.864 13.977 1.00 54.25 96 ASP A N 1
ATOM 819 C CA . ASP A 1 96 ? -5.556 10.363 13.099 1.00 54.25 96 ASP A CA 1
ATOM 820 C C . ASP A 1 96 ? -6.644 11.414 12.777 1.00 54.25 96 ASP A C 1
ATOM 822 O O . ASP A 1 96 ? -7.759 11.101 12.379 1.00 54.25 96 ASP A O 1
ATOM 826 N N . TYR A 1 97 ? -6.354 12.696 13.017 1.00 53.91 97 TYR A N 1
ATOM 827 C CA . TYR A 1 97 ? -7.374 13.745 13.183 1.00 53.91 97 TYR A CA 1
ATOM 828 C C . TYR A 1 97 ? -7.723 14.551 11.923 1.00 53.91 97 TYR A C 1
ATOM 830 O O . TYR A 1 97 ? -8.405 15.570 12.024 1.00 53.91 97 TYR A O 1
ATOM 838 N N . PHE A 1 98 ? -7.275 14.140 10.734 1.00 52.12 98 PHE A N 1
ATOM 839 C CA . PHE A 1 98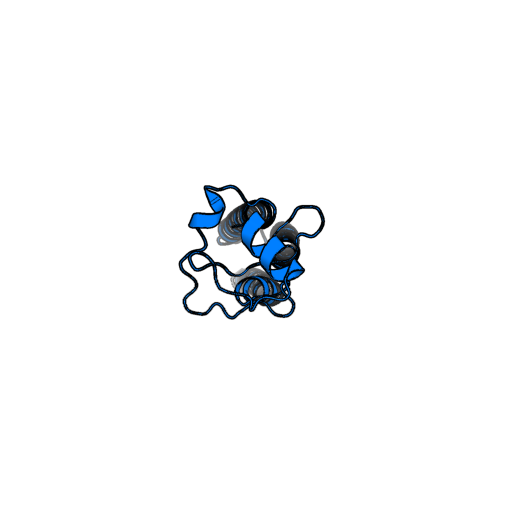 ? -7.411 14.962 9.520 1.00 52.12 98 PHE A CA 1
ATOM 840 C C . PHE A 1 98 ? -8.119 14.285 8.341 1.00 52.12 98 PHE A C 1
ATOM 842 O O . PHE A 1 98 ? -7.994 14.733 7.201 1.00 52.12 98 PHE A O 1
ATOM 849 N N . SER A 1 99 ? -8.925 13.257 8.594 1.00 54.16 99 SER A N 1
ATOM 850 C CA . SER A 1 99 ? -9.720 12.617 7.543 1.00 54.16 99 SER A CA 1
ATOM 851 C C . SER A 1 99 ? -11.090 13.293 7.414 1.00 54.16 99 SER A C 1
ATOM 853 O O . SER A 1 99 ? -12.088 12.851 7.969 1.00 54.16 99 SER A O 1
ATOM 855 N N . VAL A 1 100 ? -11.147 14.388 6.647 1.00 50.47 100 VAL A N 1
ATOM 856 C CA . VAL A 1 100 ? -12.386 15.145 6.335 1.00 50.47 100 VAL A CA 1
ATOM 857 C C . VAL A 1 100 ? -13.418 14.299 5.555 1.00 50.47 100 VAL A C 1
ATOM 859 O O . VAL A 1 100 ? -14.586 14.667 5.472 1.00 50.47 100 VAL A O 1
ATOM 862 N N . PHE A 1 101 ? -13.006 13.141 5.027 1.00 57.31 101 PHE A N 1
ATOM 863 C CA . PHE A 1 101 ? -13.852 12.190 4.292 1.00 57.31 101 PHE A CA 1
ATOM 864 C C . PHE A 1 101 ? -14.154 10.896 5.062 1.00 57.31 101 PHE A C 1
ATOM 866 O O . PHE A 1 101 ? -14.638 9.936 4.461 1.00 57.31 101 PHE A O 1
ATOM 873 N N . ASP A 1 102 ? -13.858 10.840 6.361 1.00 67.44 102 ASP A N 1
ATOM 874 C CA . ASP A 1 102 ? -14.072 9.623 7.139 1.00 67.44 102 ASP A CA 1
ATOM 875 C C . ASP A 1 102 ? -15.554 9.439 7.491 1.00 67.44 102 ASP A C 1
ATOM 877 O O . ASP A 1 102 ? -16.185 10.298 8.115 1.00 67.44 102 ASP A O 1
ATOM 881 N N . PHE A 1 103 ? -16.133 8.323 7.051 1.00 76.56 103 PHE A N 1
ATOM 882 C CA . PHE A 1 103 ? -17.505 7.943 7.384 1.00 76.56 103 PHE A CA 1
ATOM 883 C C . PHE A 1 103 ? -17.514 7.035 8.628 1.00 76.56 103 PHE A C 1
ATOM 885 O O . PHE A 1 103 ? -16.499 6.410 8.933 1.00 76.56 103 PHE A O 1
ATOM 892 N N . PRO A 1 104 ? -18.643 6.926 9.360 1.00 76.19 104 PRO A N 1
ATOM 893 C CA . PRO A 1 104 ? -18.721 6.044 10.522 1.00 76.19 104 PRO A CA 1
ATOM 894 C C . PRO A 1 104 ? -18.401 4.597 10.125 1.00 76.19 104 PRO A C 1
ATOM 896 O O . PRO A 1 104 ? -19.012 4.103 9.174 1.00 76.19 104 PRO A O 1
ATOM 899 N N . PRO A 1 105 ? -17.513 3.885 10.839 1.00 79.94 105 PRO A N 1
ATOM 900 C CA . PRO A 1 105 ? -17.082 2.559 10.443 1.00 79.94 105 PRO A CA 1
ATOM 901 C C . PRO A 1 105 ? -18.278 1.617 10.341 1.00 79.94 105 PRO A C 1
ATOM 903 O O . PRO A 1 105 ? -19.040 1.419 11.293 1.00 79.94 105 PRO A O 1
ATOM 906 N N . TYR A 1 106 ? -18.422 0.996 9.177 1.00 81.25 106 TYR A N 1
ATOM 907 C CA . TYR A 1 106 ? -19.392 -0.051 8.942 1.00 81.25 106 TYR A CA 1
ATOM 908 C C . TYR A 1 106 ? -19.096 -1.227 9.877 1.00 81.25 106 TYR A C 1
ATOM 910 O O . TYR A 1 106 ? -17.980 -1.758 9.911 1.00 81.25 106 TYR A O 1
ATOM 918 N N . ASN A 1 107 ? -20.098 -1.599 10.677 1.00 83.00 107 ASN A N 1
ATOM 919 C CA . ASN A 1 107 ? -20.003 -2.606 11.737 1.00 83.00 107 ASN A CA 1
ATOM 920 C C . ASN A 1 107 ? -18.838 -2.393 12.723 1.00 83.00 107 ASN A C 1
ATOM 922 O O . ASN A 1 107 ? -18.384 -3.360 13.327 1.00 83.00 107 ASN A O 1
ATOM 926 N N . LEU A 1 108 ? -18.350 -1.155 12.893 1.00 81.25 108 LEU A N 1
ATOM 927 C CA . LEU A 1 108 ? -17.197 -0.831 13.753 1.00 81.25 108 LEU A CA 1
ATOM 928 C C . LEU A 1 108 ? -15.908 -1.583 13.366 1.00 81.25 108 LEU A C 1
ATOM 930 O O . LEU A 1 108 ? -15.044 -1.821 14.211 1.00 81.25 108 LEU A O 1
ATOM 934 N N . LEU A 1 109 ? -15.798 -1.985 12.094 1.00 82.50 109 LEU A N 1
ATOM 935 C CA . LEU A 1 109 ? -14.667 -2.747 11.554 1.00 82.50 109 LEU A CA 1
ATOM 936 C C . LEU A 1 109 ? -14.018 -2.079 10.342 1.00 82.50 109 LEU A C 1
ATOM 938 O O . LEU A 1 109 ? -12.801 -2.164 10.199 1.00 82.50 109 LEU A O 1
ATOM 942 N N . ILE A 1 110 ? -14.818 -1.470 9.460 1.00 85.50 110 ILE A N 1
ATOM 943 C CA . ILE A 1 110 ? -14.364 -0.936 8.169 1.00 85.50 110 ILE A CA 1
ATOM 944 C C . ILE A 1 110 ? -14.792 0.522 8.040 1.00 85.50 110 ILE A C 1
ATOM 946 O O . ILE A 1 110 ? -15.980 0.819 8.020 1.00 85.50 110 ILE A O 1
ATOM 950 N N . ASP A 1 111 ? -13.830 1.412 7.896 1.00 86.25 111 ASP A N 1
ATOM 951 C CA . ASP A 1 111 ? -13.973 2.852 7.672 1.00 86.25 111 ASP A CA 1
ATOM 952 C C . ASP A 1 111 ? -13.429 3.276 6.294 1.00 86.25 111 ASP A C 1
ATOM 954 O O . ASP A 1 111 ? -13.013 2.446 5.477 1.00 86.25 111 ASP A O 1
ATOM 958 N N . ALA A 1 112 ? -13.422 4.582 6.014 1.00 86.06 112 ALA A N 1
ATOM 959 C CA . ALA A 1 112 ? -12.869 5.096 4.763 1.00 86.06 112 ALA A CA 1
ATOM 960 C C . ALA A 1 112 ? -11.365 4.810 4.649 1.00 86.06 112 ALA A C 1
ATOM 962 O O . ALA A 1 112 ? -10.860 4.528 3.559 1.00 86.06 112 ALA A O 1
ATOM 963 N N . HIS A 1 113 ? -10.653 4.856 5.775 1.00 87.19 113 HIS A N 1
ATOM 964 C CA . HIS A 1 113 ? -9.204 4.700 5.826 1.00 87.19 113 HIS A CA 1
ATOM 965 C C . HIS A 1 113 ? -8.745 3.268 5.519 1.00 87.19 113 HIS A C 1
ATOM 967 O O . HIS A 1 113 ? -7.863 3.049 4.689 1.00 87.19 113 HIS A O 1
ATOM 973 N N . SER A 1 114 ? -9.392 2.261 6.101 1.00 89.62 114 SER A N 1
ATOM 974 C CA . SER A 1 114 ? -9.165 0.852 5.755 1.00 89.62 114 SER A CA 1
ATOM 975 C C . SER A 1 114 ? -9.520 0.560 4.293 1.00 89.62 114 SER A C 1
ATOM 977 O O . SER A 1 114 ? -8.777 -0.155 3.618 1.00 89.62 114 SER A O 1
ATOM 979 N N . LEU A 1 115 ? -10.586 1.157 3.747 1.00 91.00 115 LEU A N 1
ATOM 980 C CA . LEU A 1 115 ? -10.900 1.035 2.318 1.00 91.00 115 LEU A CA 1
ATOM 981 C C . LEU A 1 115 ? -9.847 1.693 1.424 1.00 91.00 115 LEU A C 1
ATOM 983 O O . LEU A 1 115 ? -9.529 1.148 0.365 1.00 91.00 115 LEU A O 1
ATOM 987 N N . TRP A 1 116 ? -9.271 2.820 1.846 1.00 90.94 116 TRP A N 1
ATOM 988 C CA . TRP A 1 116 ? -8.139 3.427 1.155 1.00 90.94 116 TRP A CA 1
ATOM 989 C C . TRP A 1 116 ? -6.960 2.449 1.082 1.00 90.94 116 TRP A C 1
ATOM 991 O O . TRP A 1 116 ? -6.497 2.149 -0.021 1.00 90.94 116 TRP A O 1
ATOM 1001 N N . HIS A 1 117 ? -6.560 1.852 2.211 1.00 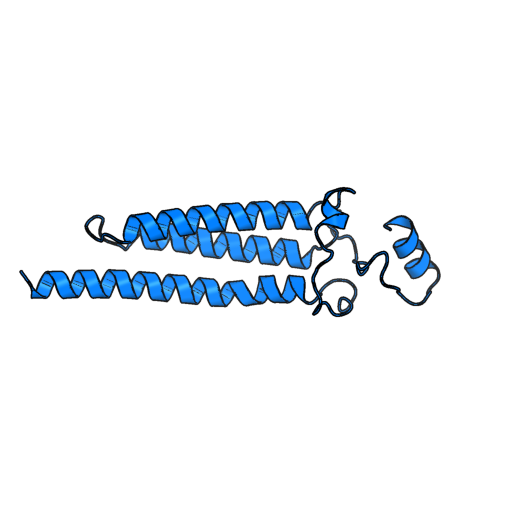93.38 117 HIS A N 1
ATOM 1002 C CA . HIS A 1 117 ? -5.516 0.816 2.251 1.00 93.38 117 HIS A CA 1
ATOM 1003 C C . H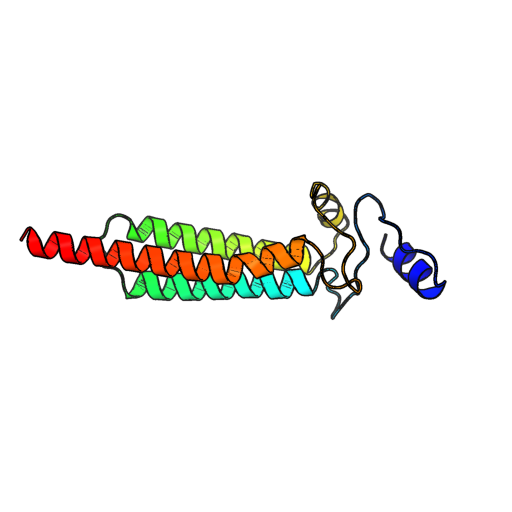IS A 1 117 ? -5.838 -0.385 1.356 1.00 93.38 117 HIS A C 1
ATOM 1005 O O . HIS A 1 117 ? -4.966 -0.890 0.650 1.00 93.38 117 HIS A O 1
ATOM 1011 N N . LEU A 1 118 ? -7.088 -0.852 1.346 1.00 95.19 118 LEU A N 1
ATOM 1012 C CA . LEU A 1 118 ? -7.513 -1.945 0.471 1.00 95.19 118 LEU A CA 1
ATOM 1013 C C . LEU A 1 118 ? -7.382 -1.557 -1.009 1.00 95.19 118 LEU A C 1
ATOM 1015 O O . LEU A 1 118 ? -6.880 -2.341 -1.817 1.00 95.19 118 LEU A O 1
ATOM 1019 N N . SER A 1 119 ? -7.806 -0.343 -1.366 1.00 94.81 119 SER A N 1
ATOM 1020 C CA . SER A 1 119 ? -7.796 0.152 -2.744 1.00 94.81 119 SER A CA 1
ATOM 1021 C C . SER A 1 119 ? -6.385 0.305 -3.318 1.00 94.81 119 SER A C 1
ATOM 1023 O O . SER A 1 119 ? -6.184 0.109 -4.520 1.00 94.81 119 SER A O 1
ATOM 1025 N N . THR A 1 120 ? -5.379 0.582 -2.482 1.00 94.56 120 THR A N 1
ATOM 1026 C CA . THR A 1 120 ? -4.000 0.737 -2.957 1.00 94.56 120 THR A CA 1
ATOM 1027 C C . THR A 1 120 ? -3.360 -0.593 -3.355 1.00 94.56 120 THR A C 1
ATOM 1029 O O . THR A 1 120 ? -2.497 -0.596 -4.226 1.00 94.56 120 THR A O 1
ATOM 1032 N N . ILE A 1 121 ? -3.816 -1.744 -2.845 1.00 97.12 121 ILE A N 1
ATOM 1033 C CA . ILE A 1 121 ? -3.261 -3.072 -3.182 1.00 97.12 121 ILE A CA 1
ATOM 1034 C C . ILE A 1 121 ? -3.291 -3.367 -4.702 1.00 97.12 121 ILE A C 1
ATOM 1036 O O . ILE A 1 121 ? -2.235 -3.671 -5.284 1.00 97.12 121 ILE A O 1
ATOM 1040 N N . PRO A 1 122 ? -4.449 -3.295 -5.398 1.00 97.31 122 PRO A N 1
ATOM 1041 C CA . PRO A 1 122 ? -4.485 -3.483 -6.846 1.00 97.31 122 PRO A CA 1
ATOM 1042 C C . PRO A 1 122 ? -3.751 -2.364 -7.597 1.00 97.31 122 PRO A C 1
ATOM 1044 O O . PRO A 1 122 ? -3.088 -2.648 -8.595 1.00 97.31 122 PRO A O 1
ATOM 1047 N N . LEU A 1 123 ? -3.792 -1.119 -7.110 1.00 96.00 123 LEU A N 1
ATOM 1048 C CA . LEU A 1 123 ? -3.090 0.008 -7.738 1.00 96.00 123 LEU A CA 1
ATOM 1049 C C . LEU A 1 123 ? -1.567 -0.175 -7.713 1.00 96.00 123 LEU A C 1
ATOM 1051 O O . LEU A 1 123 ? -0.906 -0.011 -8.737 1.00 96.00 123 LEU A O 1
ATOM 1055 N N . VAL A 1 124 ? -1.008 -0.601 -6.582 1.00 96.44 124 VAL A N 1
ATOM 1056 C CA . VAL A 1 124 ? 0.418 -0.923 -6.440 1.00 96.44 124 VAL A CA 1
ATOM 1057 C C . VAL A 1 124 ? 0.789 -2.103 -7.343 1.00 96.44 124 VAL A C 1
ATOM 1059 O O . VAL A 1 124 ? 1.840 -2.094 -7.986 1.00 96.44 124 VAL A O 1
ATOM 1062 N N . SER A 1 125 ? -0.088 -3.102 -7.467 1.00 96.75 125 SER A N 1
ATOM 1063 C CA . SER A 1 125 ? 0.128 -4.220 -8.394 1.00 96.75 125 SER A CA 1
ATOM 1064 C C . SER A 1 125 ? 0.218 -3.744 -9.850 1.00 96.75 125 SER A C 1
ATOM 1066 O O . SER A 1 125 ? 1.106 -4.173 -10.592 1.00 96.75 125 SER A O 1
ATOM 1068 N N . LEU A 1 126 ? -0.664 -2.827 -10.263 1.00 97.88 126 LEU A N 1
ATOM 1069 C CA . LEU A 1 126 ? -0.618 -2.192 -11.585 1.00 97.88 126 LEU A CA 1
ATOM 1070 C C . LEU A 1 126 ? 0.643 -1.340 -11.769 1.00 97.88 126 LEU A C 1
ATOM 1072 O O . LEU A 1 126 ? 1.274 -1.408 -12.824 1.00 97.88 126 LEU A O 1
ATOM 1076 N N . TRP A 1 127 ? 1.057 -0.614 -10.733 1.00 97.50 127 TRP A N 1
ATOM 1077 C CA . TRP A 1 127 ? 2.277 0.186 -10.744 1.00 97.50 127 TRP A CA 1
ATOM 1078 C C . TRP A 1 127 ? 3.520 -0.664 -11.025 1.00 97.50 127 TRP A C 1
ATOM 1080 O O . TRP A 1 127 ? 4.283 -0.365 -11.940 1.00 97.50 127 TRP A O 1
ATOM 1090 N N . TYR A 1 128 ? 3.695 -1.791 -10.331 1.00 97.75 128 TYR A N 1
ATOM 1091 C CA . TYR A 1 128 ? 4.824 -2.686 -10.605 1.00 97.75 128 TYR A CA 1
ATOM 1092 C C . TYR A 1 128 ? 4.784 -3.292 -12.010 1.00 97.75 128 TYR A C 1
ATOM 1094 O O . TYR A 1 128 ? 5.837 -3.460 -12.630 1.00 97.75 128 TYR A O 1
ATOM 1102 N N . ARG A 1 129 ? 3.594 -3.593 -12.549 1.00 97.25 129 ARG A N 1
ATOM 1103 C CA . ARG A 1 129 ? 3.460 -4.040 -13.946 1.00 97.25 129 ARG A CA 1
ATOM 1104 C C . ARG A 1 129 ? 3.943 -2.971 -14.920 1.00 97.25 129 ARG A C 1
ATOM 1106 O O . ARG A 1 129 ? 4.681 -3.308 -15.843 1.00 97.25 129 ARG A O 1
ATOM 1113 N N . PHE A 1 130 ? 3.572 -1.716 -14.685 1.00 97.31 130 PHE A N 1
ATOM 1114 C CA . PHE A 1 130 ? 4.036 -0.583 -15.476 1.00 97.31 130 PHE A CA 1
ATOM 1115 C C . PHE A 1 130 ? 5.567 -0.440 -15.418 1.00 97.31 130 PHE A C 1
ATOM 1117 O O . PHE A 1 130 ? 6.213 -0.432 -16.463 1.00 97.31 130 PHE A O 1
ATOM 1124 N N . LEU A 1 131 ? 6.174 -0.452 -14.224 1.00 97.25 131 LEU A N 1
ATOM 1125 C CA . LEU A 1 131 ? 7.636 -0.349 -14.067 1.00 97.25 131 LEU A CA 1
ATOM 1126 C C . LEU A 1 131 ? 8.400 -1.469 -14.792 1.00 97.25 131 LEU A C 1
ATOM 1128 O O . LEU A 1 131 ? 9.472 -1.254 -15.361 1.00 97.25 131 LEU A O 1
ATOM 1132 N N . LEU A 1 132 ? 7.853 -2.686 -14.779 1.00 96.25 132 LEU A N 1
ATOM 1133 C CA . LEU A 1 132 ? 8.439 -3.817 -15.497 1.00 96.25 132 LEU A CA 1
ATOM 1134 C C . LEU A 1 132 ? 8.330 -3.656 -17.014 1.00 96.25 132 LEU A C 1
ATOM 1136 O O . LEU A 1 132 ? 9.260 -4.030 -17.729 1.00 96.25 132 LEU A O 1
ATOM 1140 N N . GLN A 1 133 ? 7.208 -3.133 -17.510 1.00 95.62 133 GLN A N 1
ATOM 1141 C CA . GLN A 1 133 ? 7.023 -2.846 -18.933 1.00 95.62 133 GLN A CA 1
ATOM 1142 C C . GLN A 1 133 ? 7.985 -1.760 -19.405 1.00 95.62 133 GLN A C 1
ATOM 1144 O O . GLN A 1 133 ? 8.628 -1.943 -20.435 1.00 95.62 133 GLN A O 1
ATOM 1149 N N . ASP A 1 134 ? 8.147 -0.700 -18.621 1.00 95.00 134 ASP A N 1
ATOM 1150 C CA . ASP A 1 134 ? 9.091 0.378 -18.897 1.00 95.00 134 ASP A CA 1
ATOM 1151 C C . ASP A 1 134 ? 10.538 -0.144 -19.005 1.00 95.00 134 ASP A C 1
ATOM 1153 O O . ASP A 1 134 ? 11.208 0.027 -20.027 1.00 95.00 134 ASP A O 1
ATOM 1157 N N . GLY A 1 135 ? 10.984 -0.940 -18.025 1.00 94.06 135 GLY A N 1
ATOM 1158 C CA . GLY A 1 135 ? 12.305 -1.572 -18.074 1.00 94.06 135 GLY A CA 1
ATOM 1159 C C . GLY A 1 135 ? 12.510 -2.514 -19.269 1.00 94.06 135 GLY A C 1
ATOM 1160 O O . GLY A 1 135 ? 13.622 -2.621 -19.793 1.00 94.06 135 GLY A O 1
ATOM 1161 N N . ARG A 1 136 ? 11.452 -3.205 -19.717 1.00 93.38 136 ARG A N 1
ATOM 1162 C CA . ARG A 1 136 ? 11.491 -4.070 -20.911 1.00 93.38 136 ARG A CA 1
ATOM 1163 C C . ARG A 1 136 ? 11.560 -3.256 -22.197 1.00 93.38 136 ARG A C 1
ATOM 1165 O O . ARG A 1 136 ? 12.343 -3.609 -23.077 1.00 93.38 136 ARG A O 1
ATOM 1172 N N . TYR A 1 137 ? 10.772 -2.190 -22.299 1.00 93.12 137 TYR A N 1
ATOM 1173 C CA . TYR A 1 137 ? 10.769 -1.290 -23.448 1.00 93.12 137 TYR A CA 1
ATOM 1174 C C . TYR A 1 137 ? 12.163 -0.696 -23.680 1.00 93.12 137 TYR A C 1
ATOM 1176 O O . TYR A 1 137 ? 12.709 -0.799 -24.777 1.00 93.12 137 TYR A O 1
ATOM 1184 N N . GLU A 1 138 ? 12.802 -0.196 -22.623 1.00 90.94 138 GLU A N 1
ATOM 1185 C CA . GLU A 1 138 ? 14.157 0.353 -22.703 1.00 90.94 138 GLU A CA 1
ATOM 1186 C C . GLU A 1 138 ? 15.215 -0.705 -23.053 1.00 90.94 138 GLU A C 1
ATOM 1188 O O . GLU A 1 138 ? 16.148 -0.441 -23.818 1.00 90.94 138 GLU A O 1
ATOM 1193 N N . ALA A 1 139 ? 15.058 -1.942 -22.571 1.00 89.25 139 ALA A N 1
ATOM 1194 C CA . ALA A 1 139 ? 15.941 -3.038 -22.961 1.00 89.25 139 ALA A CA 1
ATOM 1195 C C . ALA A 1 139 ? 15.822 -3.387 -24.457 1.00 89.25 139 ALA A C 1
ATOM 1197 O O . ALA A 1 139 ? 16.836 -3.664 -25.099 1.00 89.25 139 ALA A O 1
ATOM 1198 N N . LEU A 1 140 ? 14.606 -3.368 -25.015 1.00 91.50 140 LEU A N 1
ATOM 1199 C CA . LEU A 1 140 ? 14.357 -3.610 -26.441 1.00 91.50 140 LEU A CA 1
ATOM 1200 C C . LEU A 1 140 ? 14.887 -2.467 -27.307 1.00 91.50 140 LEU A C 1
ATOM 1202 O O . LEU A 1 140 ? 15.608 -2.721 -28.269 1.00 91.50 140 LEU A O 1
ATOM 1206 N N . ARG A 1 141 ? 14.603 -1.219 -26.925 1.00 89.56 141 ARG A N 1
ATOM 1207 C CA . ARG A 1 141 ? 15.085 -0.018 -27.615 1.00 89.56 141 ARG A CA 1
ATOM 1208 C C . ARG A 1 141 ? 16.607 -0.013 -27.742 1.00 89.56 141 ARG A C 1
ATOM 1210 O O . ARG A 1 141 ? 17.135 0.243 -28.816 1.00 89.56 141 ARG A O 1
ATOM 1217 N N . ARG A 1 142 ? 17.329 -0.359 -26.671 1.00 86.00 142 ARG A N 1
ATOM 1218 C CA . ARG A 1 142 ? 18.800 -0.444 -26.707 1.00 86.00 142 ARG A CA 1
ATOM 1219 C C . ARG A 1 142 ? 19.324 -1.528 -27.645 1.00 86.00 142 ARG A C 1
ATOM 1221 O O . ARG A 1 142 ? 20.371 -1.323 -28.238 1.00 86.00 142 ARG A O 1
ATOM 1228 N N . LYS A 1 143 ? 18.620 -2.657 -27.787 1.00 87.12 143 LYS A N 1
ATOM 1229 C CA . LYS A 1 143 ? 19.002 -3.717 -28.738 1.00 87.12 143 LYS A CA 1
ATOM 1230 C C . LYS A 1 143 ? 18.833 -3.302 -30.200 1.00 87.12 143 LYS A C 1
ATOM 1232 O O . LYS A 1 143 ? 19.487 -3.890 -31.039 1.00 87.12 143 LYS A O 1
ATOM 1237 N N . GLN A 1 144 ? 17.954 -2.346 -30.502 1.00 88.38 144 GLN A N 1
ATOM 1238 C CA . GLN A 1 144 ? 17.749 -1.839 -31.866 1.00 88.38 144 GLN A CA 1
ATOM 1239 C C . GLN A 1 144 ? 18.780 -0.775 -32.275 1.00 88.38 144 GLN A C 1
ATOM 1241 O O . GLN A 1 144 ? 18.909 -0.478 -33.455 1.00 88.38 144 GLN A O 1
ATOM 1246 N N . LEU A 1 145 ? 19.470 -0.173 -31.302 1.00 83.06 145 LEU A N 1
ATOM 1247 C CA . LEU A 1 145 ? 20.473 0.878 -31.512 1.00 83.06 145 LEU A CA 1
ATOM 1248 C C . LEU A 1 145 ? 21.914 0.338 -31.584 1.00 83.06 145 LEU A C 1
ATOM 1250 O O . LEU A 1 145 ? 22.843 1.133 -31.720 1.00 83.06 145 LEU A O 1
ATOM 1254 N N . LEU A 1 146 ? 22.094 -0.977 -31.432 1.00 70.06 146 LEU A N 1
ATOM 1255 C CA . LEU A 1 146 ? 23.367 -1.702 -31.481 1.00 70.06 146 LEU A CA 1
ATOM 1256 C C . LEU A 1 146 ? 23.359 -2.653 -32.676 1.00 70.06 146 LEU A C 1
ATOM 1258 O O . LEU A 1 146 ? 24.440 -2.818 -33.275 1.00 70.06 146 LEU A O 1
#

Radius of gyration: 20.46 Å; chains: 1; bounding box: 50×25×60 Å

Organism: Rozella allomycis (strain CSF55) (NCBI:txid988480)

Sequence (146 aa):
MINQTENDLKQNNRIHQYFGKWPFYRIFGMQEFASVLFSIGNLIVHYRGFIILRSSMSNRYYMKPFYLVNSLLNMNCWVWSTIFHARDTPRTERMDYFSVFDFPPYNLLIDAHSLWHLSTIPLVSLWYRFLLQDGRYEALRRKQLL

pLDDT: mean 84.99, std 13.67, range [49.03, 98.5]

Secondary structure (DSSP, 8-state):
-HHHHHHHHHHTPPP--BTTB-----BTTBSSHHHHHHHHHHHHHHHHHHHHHHHHS-TT-TTHHHHHHHHHHHHHHHHHHHHHHH---TTTGGG-TT-TTPPPPBTTTB-HHHHHHHHHHHHHHHHHHHHHHHHHHHHHHHHH--